Protein AF-A0A5S3RT06-F1 (afdb_monomer)

Sequence (152 aa):
MNATIKSIPSKFTVVNFTANYKAHFNASLNVAIWTVIVAASALLTLSAIFTSLTGPDSLYIRGDMSLTQFWQLYPGPIATIGFLLTYGCTQLVSINKSYWEVYFINHVEVIYKGEKLDFNGYELRMYDKDKFIIAKNNQQINDFIFQLNNAS

Secondary structure (DSSP, 8-state):
---B--SSSEEEE-TTHHHHHHHHHHH-HHHHHHHHHHHHHHHHHHHHHHHHHHS-S-----SSPPHHHHHHHSHHHHHHHHHHHHHHHHHHHHHHTT-HHHHHHHH---EETTEEPP-TT-EEEEEETTEEEEESSHHHHHHHHHHHHH--

Solvent-accessible surface area (backbone atoms only — not comparable to full-atom values): 8749 Å² total; per-residue (Å²): 127,88,49,79,56,88,52,86,69,30,74,49,66,46,87,63,42,62,58,52,50,51,50,55,51,63,68,32,66,66,48,50,53,38,50,51,49,25,54,52,21,45,52,46,17,53,52,17,51,49,36,66,75,73,48,75,97,72,83,89,84,80,80,84,80,48,72,67,56,51,47,65,74,40,15,66,64,47,21,50,54,15,46,51,47,23,52,54,36,47,49,54,53,51,56,64,69,66,51,54,65,63,52,40,71,76,72,53,80,45,44,43,94,88,38,78,59,72,59,84,73,45,40,77,44,77,81,48,92,41,27,36,38,39,20,73,39,70,64,59,45,51,55,50,50,53,50,60,73,70,74,115

Radius of gyration: 25.19 Å; Cα contacts (8 Å, |Δi|>4): 154; chains: 1; bounding box: 64×28×69 Å

Mean predicted aligned error: 10.08 Å

pLDDT: mean 81.96, std 10.82, range [37.28, 95.06]

Nearest PDB structures (foldseek):
  7nna-assembly1_A  TM=3.446E-01  e=1.817E+00  Klebsiella pneumoniae
  8hhl-assembly1_A  TM=3.080E-01  e=1.931E+00  Mycolicibacterium mucogenicum
  7n59-assembly1_B  TM=3.803E-01  e=6.144E+00  Arabidopsis thaliana

Structure (mmCIF, N/CA/C/O backbone):
data_AF-A0A5S3RT06-F1
#
_entry.id   AF-A0A5S3RT06-F1
#
loop_
_atom_site.group_PDB
_atom_site.id
_atom_site.type_symbol
_atom_site.label_atom_id
_atom_site.label_alt_id
_atom_site.label_comp_id
_atom_site.label_asym_id
_atom_site.label_entity_id
_atom_site.label_seq_id
_atom_site.pdbx_PDB_ins_code
_atom_site.Cartn_x
_atom_site.Cartn_y
_atom_site.Cartn_z
_atom_site.occupancy
_atom_site.B_iso_or_equiv
_atom_site.auth_seq_id
_atom_site.auth_comp_id
_atom_site.auth_asym_id
_atom_site.auth_atom_id
_atom_site.pdbx_PDB_model_num
ATOM 1 N N . MET A 1 1 ? -10.927 15.481 22.636 1.00 37.28 1 MET A N 1
ATOM 2 C CA . MET A 1 1 ? -12.344 15.056 22.527 1.00 37.28 1 MET A CA 1
ATOM 3 C C . MET A 1 1 ? -12.550 13.892 23.481 1.00 37.28 1 MET A C 1
ATOM 5 O O . MET A 1 1 ? -11.849 12.903 23.345 1.00 37.28 1 MET A O 1
ATOM 9 N N . ASN A 1 2 ? -13.449 14.032 24.460 1.00 37.53 2 ASN A N 1
ATOM 10 C CA . ASN A 1 2 ? -13.695 13.031 25.503 1.00 37.53 2 ASN A CA 1
ATOM 11 C C . ASN A 1 2 ? -14.506 11.849 24.947 1.00 37.53 2 ASN A C 1
ATOM 13 O O . ASN A 1 2 ? -15.719 11.962 24.783 1.00 37.53 2 ASN A O 1
ATOM 17 N N . ALA A 1 3 ? -13.857 10.713 24.679 1.00 47.03 3 ALA A N 1
ATOM 18 C CA . ALA A 1 3 ? -14.551 9.441 24.490 1.00 47.03 3 ALA A CA 1
ATOM 19 C C . ALA A 1 3 ? -14.896 8.865 25.874 1.00 47.03 3 ALA A C 1
ATOM 21 O O . ALA A 1 3 ? -14.018 8.405 26.596 1.00 47.03 3 ALA A O 1
ATOM 22 N N . THR A 1 4 ? -16.165 8.938 26.282 1.00 44.38 4 THR A N 1
ATOM 23 C CA . THR A 1 4 ? -16.613 8.430 27.588 1.00 44.38 4 THR A CA 1
ATOM 24 C C . THR A 1 4 ? -16.969 6.944 27.484 1.00 44.38 4 THR A C 1
ATOM 26 O O . THR A 1 4 ? -18.034 6.583 26.9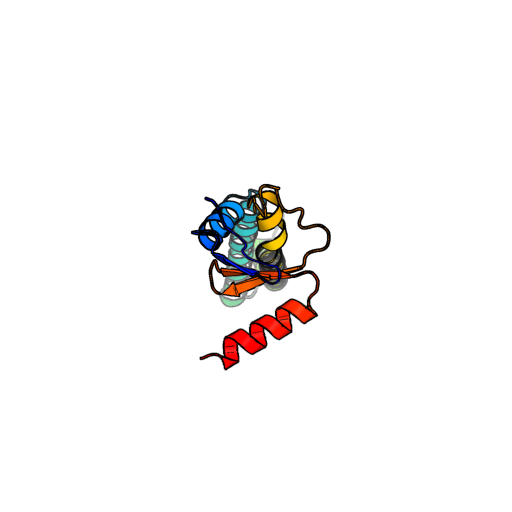87 1.00 44.38 4 THR A O 1
ATOM 29 N N . ILE A 1 5 ? -16.074 6.074 27.953 1.00 55.97 5 ILE A N 1
ATOM 30 C CA . ILE A 1 5 ? -16.280 4.619 28.039 1.00 55.97 5 ILE A CA 1
ATOM 31 C C . ILE A 1 5 ? -17.160 4.309 29.259 1.00 55.97 5 ILE A C 1
ATOM 33 O O . ILE A 1 5 ? -16.756 4.569 30.392 1.00 55.97 5 ILE A O 1
ATOM 37 N N . LYS A 1 6 ? -18.370 3.767 29.049 1.00 54.59 6 LYS A N 1
ATOM 38 C CA . LYS A 1 6 ? -19.337 3.495 30.136 1.00 54.59 6 LYS A CA 1
ATOM 39 C C . LYS A 1 6 ? -19.119 2.147 30.852 1.00 54.59 6 LYS A C 1
ATOM 41 O O . LYS A 1 6 ? -19.507 2.037 32.010 1.00 54.59 6 LYS A O 1
ATOM 46 N N . SER A 1 7 ? -18.463 1.165 30.225 1.00 65.12 7 SER A N 1
ATOM 47 C CA . SER A 1 7 ? -18.076 -0.138 30.822 1.00 65.12 7 SER A CA 1
ATOM 48 C C . SER A 1 7 ? -17.368 -1.026 29.784 1.00 65.12 7 SER A C 1
ATOM 50 O O . SER A 1 7 ? -17.772 -1.025 28.632 1.00 65.12 7 SER A O 1
ATOM 52 N N . ILE A 1 8 ? -16.317 -1.778 30.133 1.00 67.56 8 ILE A N 1
ATOM 53 C CA . ILE A 1 8 ? -15.615 -2.684 29.188 1.00 67.56 8 ILE A CA 1
ATOM 54 C C . ILE A 1 8 ? -16.350 -4.043 29.138 1.00 67.56 8 ILE A C 1
ATOM 56 O O . ILE A 1 8 ? -16.613 -4.581 30.215 1.00 67.56 8 ILE A O 1
ATOM 60 N N . PRO A 1 9 ? -16.644 -4.633 27.960 1.00 69.88 9 PRO A N 1
ATOM 61 C CA . PRO A 1 9 ? -16.347 -4.145 26.611 1.00 69.88 9 PRO A CA 1
ATOM 62 C C . PRO A 1 9 ? -17.183 -2.920 26.217 1.00 69.88 9 PRO A C 1
ATOM 64 O O . PRO A 1 9 ? -18.380 -2.857 26.480 1.00 69.88 9 PRO A O 1
ATOM 67 N N . SER A 1 10 ? -16.543 -1.942 25.574 1.00 75.38 10 SER A N 1
ATOM 68 C CA . SER A 1 10 ? -17.167 -0.664 25.206 1.00 75.38 10 SER A CA 1
ATOM 69 C C . SER A 1 10 ? -16.948 -0.330 23.746 1.00 75.38 10 SER A C 1
ATOM 71 O O . SER A 1 10 ? -15.842 -0.489 23.230 1.00 75.38 10 SER A O 1
ATOM 73 N N . LYS A 1 11 ? -17.986 0.230 23.117 1.00 82.12 11 LYS A N 1
ATOM 74 C CA . LYS A 1 11 ? -17.885 0.880 21.811 1.00 82.12 11 LYS A CA 1
ATOM 75 C C . LYS A 1 11 ? -17.677 2.378 21.973 1.00 82.12 11 LYS A C 1
ATOM 77 O O . LYS A 1 11 ? -18.310 3.006 22.822 1.00 82.12 11 LYS A O 1
ATOM 82 N N . PHE A 1 12 ? -16.848 2.956 21.124 1.00 80.69 12 PHE A N 1
ATOM 83 C CA . PHE A 1 12 ? -16.673 4.399 21.053 1.00 80.69 12 PHE A CA 1
ATOM 84 C C . PHE A 1 12 ? -16.326 4.830 19.629 1.00 80.69 12 PHE A C 1
ATOM 86 O O . PHE A 1 12 ? -15.922 4.023 18.791 1.00 80.69 12 PHE A O 1
ATOM 93 N N . THR A 1 13 ? -16.508 6.119 19.363 1.00 83.06 13 THR A N 1
ATOM 94 C CA . THR A 1 13 ? -16.205 6.732 18.070 1.00 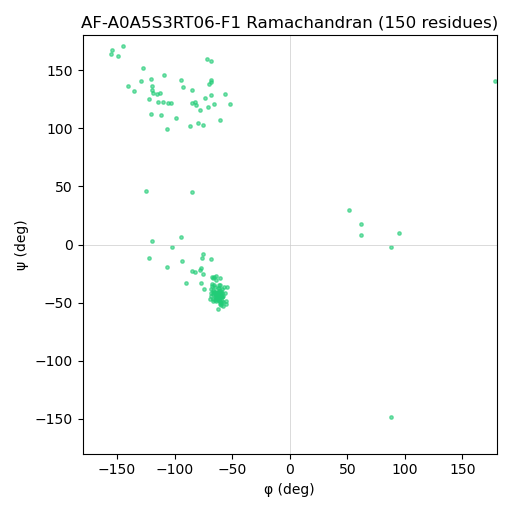83.06 13 THR A CA 1
ATOM 95 C C . THR A 1 13 ? -15.082 7.733 18.264 1.00 83.06 13 THR A C 1
ATOM 97 O O . THR A 1 13 ? -15.171 8.595 19.139 1.00 83.06 13 THR A O 1
ATOM 100 N N . VAL A 1 14 ? -14.048 7.646 17.433 1.00 83.38 14 VAL A N 1
ATOM 101 C CA . VAL A 1 14 ? -12.976 8.643 17.387 1.00 83.38 14 VAL A CA 1
ATOM 102 C C . VAL A 1 14 ? -13.155 9.452 16.118 1.00 83.38 14 VAL A C 1
ATOM 104 O O . VAL A 1 14 ? -12.810 9.015 15.023 1.00 83.38 14 VAL A O 1
ATOM 107 N N . VAL A 1 15 ? -13.748 10.633 16.272 1.00 81.50 15 VAL A N 1
ATOM 108 C CA . VAL A 1 15 ? -14.088 11.505 15.145 1.00 81.50 15 VAL A CA 1
ATOM 109 C C . VAL A 1 15 ? -12.839 11.803 14.313 1.00 81.50 15 VAL A C 1
ATOM 111 O O . VAL A 1 15 ? -11.810 12.210 14.851 1.00 81.50 15 VAL A O 1
ATOM 114 N N . ASN A 1 16 ? -12.949 11.608 12.997 1.00 84.38 16 ASN A N 1
ATOM 115 C CA . ASN A 1 16 ? -11.891 11.830 12.007 1.00 84.38 16 ASN A CA 1
ATOM 116 C C . ASN A 1 16 ? -10.633 10.959 1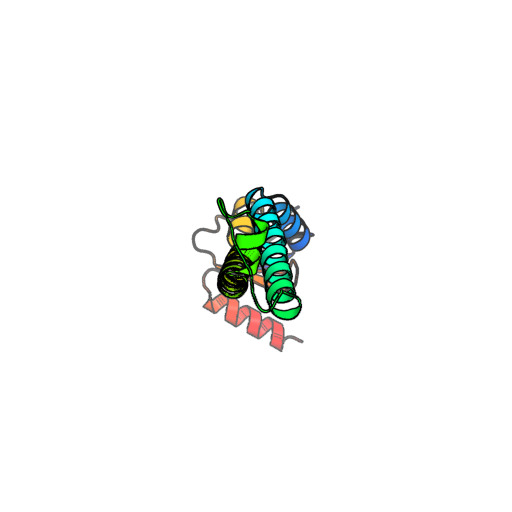2.171 1.00 84.38 16 ASN A C 1
ATOM 118 O O . ASN A 1 16 ? -9.611 11.273 11.557 1.00 84.38 16 ASN A O 1
ATOM 122 N N . PHE A 1 17 ? -10.679 9.853 12.923 1.00 87.88 17 PHE A N 1
ATOM 123 C CA . PHE A 1 17 ? -9.513 8.980 13.092 1.00 87.88 17 PHE A CA 1
ATOM 124 C C . PHE A 1 17 ? -8.942 8.497 11.756 1.00 87.88 17 PHE A C 1
ATOM 126 O O . PHE A 1 17 ? -7.758 8.666 11.494 1.00 87.88 17 PHE A O 1
ATOM 133 N N . THR A 1 18 ? -9.780 7.950 10.876 1.00 86.38 18 THR A N 1
ATOM 134 C CA . THR A 1 18 ? -9.364 7.392 9.583 1.00 86.38 18 THR A CA 1
ATOM 135 C C . THR A 1 18 ? -8.725 8.460 8.699 1.00 86.38 18 THR A C 1
ATOM 137 O O . THR A 1 18 ? -7.770 8.180 7.976 1.00 86.38 18 THR A O 1
ATOM 140 N N . ALA A 1 19 ? -9.246 9.690 8.740 1.00 86.69 19 ALA A N 1
ATOM 141 C CA . ALA A 1 1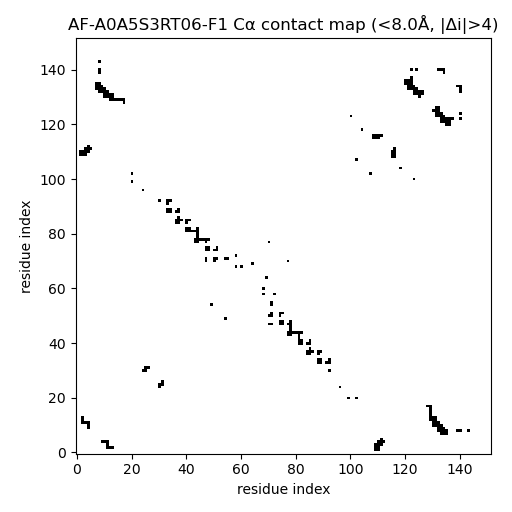9 ? -8.692 10.811 7.989 1.00 86.69 19 ALA A CA 1
ATOM 142 C C . ALA A 1 19 ? -7.330 11.240 8.557 1.00 86.69 19 ALA A C 1
ATOM 144 O O . ALA A 1 19 ? -6.368 11.357 7.800 1.00 86.69 19 ALA A O 1
ATOM 145 N N . ASN A 1 20 ? -7.230 11.387 9.880 1.00 87.31 20 ASN A N 1
ATOM 146 C CA . ASN A 1 20 ? -5.999 11.774 10.568 1.00 87.31 20 ASN A CA 1
ATOM 147 C C . ASN A 1 20 ? -4.905 10.708 10.427 1.00 87.31 20 ASN A C 1
ATOM 149 O O . ASN A 1 20 ? -3.760 11.043 10.133 1.00 87.31 20 ASN A O 1
ATOM 153 N N . TYR A 1 21 ? -5.267 9.429 10.536 1.00 87.12 21 TYR A N 1
ATOM 154 C CA . TYR A 1 21 ? -4.369 8.303 10.300 1.00 87.12 21 TYR A CA 1
ATOM 155 C C . TYR A 1 21 ? -3.828 8.316 8.869 1.00 87.12 21 TYR A C 1
ATOM 157 O O . TYR A 1 21 ? -2.618 8.261 8.666 1.00 87.12 21 TYR A O 1
ATOM 165 N N . LYS A 1 22 ? -4.704 8.458 7.865 1.00 85.81 22 LYS A N 1
ATOM 166 C CA . LYS A 1 22 ? -4.280 8.554 6.460 1.00 85.81 22 LYS A CA 1
ATOM 167 C C . LYS A 1 22 ? -3.385 9.766 6.212 1.00 85.81 22 LYS A C 1
ATOM 169 O O . LYS A 1 22 ? -2.414 9.645 5.473 1.00 85.81 22 LYS A O 1
ATOM 174 N N . ALA A 1 23 ? -3.688 10.912 6.819 1.00 85.12 23 ALA A N 1
ATOM 175 C CA . ALA A 1 23 ? -2.869 12.113 6.700 1.00 85.12 23 ALA A CA 1
ATOM 176 C C . ALA A 1 23 ? -1.482 11.917 7.328 1.00 85.12 23 ALA A C 1
ATOM 178 O O . ALA A 1 23 ? -0.483 12.190 6.671 1.00 85.12 23 ALA A O 1
ATOM 179 N N . HIS A 1 24 ? -1.410 11.375 8.546 1.00 84.56 24 HIS A N 1
ATOM 180 C CA . HIS A 1 24 ? -0.148 11.050 9.214 1.00 84.56 24 HIS A CA 1
ATOM 181 C C . HIS A 1 24 ? 0.677 10.042 8.408 1.00 84.56 24 HIS A C 1
ATOM 183 O O . HIS A 1 24 ? 1.872 10.232 8.193 1.00 84.56 24 HIS A O 1
ATOM 189 N N . PHE A 1 25 ? 0.021 8.998 7.902 1.00 81.88 25 PHE A N 1
ATOM 190 C CA . PHE A 1 25 ? 0.648 7.988 7.066 1.00 81.88 25 PHE A CA 1
ATOM 191 C C . PHE A 1 25 ? 1.234 8.589 5.782 1.00 81.88 25 PHE A C 1
ATOM 193 O O . PHE A 1 25 ? 2.409 8.385 5.478 1.00 81.88 25 PHE A O 1
ATOM 200 N N . ASN A 1 26 ? 0.437 9.368 5.049 1.00 79.44 26 ASN A N 1
ATOM 201 C CA . ASN A 1 26 ? 0.859 9.999 3.800 1.00 79.44 26 ASN A CA 1
ATOM 202 C C . ASN A 1 26 ? 1.928 11.080 4.015 1.00 79.44 26 ASN A C 1
ATOM 204 O O . ASN A 1 26 ? 2.736 11.314 3.122 1.00 79.44 26 ASN A O 1
ATOM 208 N N . ALA A 1 27 ? 1.944 11.726 5.182 1.00 79.88 27 ALA A N 1
ATOM 209 C CA . ALA A 1 27 ? 2.969 12.695 5.557 1.00 79.88 27 ALA A CA 1
ATOM 210 C C . ALA A 1 27 ? 4.300 12.038 5.959 1.00 79.88 27 ALA A C 1
ATOM 212 O O . ALA A 1 27 ? 5.307 12.733 6.092 1.00 79.88 27 ALA A O 1
ATOM 213 N N . SER A 1 28 ? 4.336 10.716 6.163 1.00 79.38 28 SER A N 1
ATOM 214 C CA . SER A 1 28 ? 5.579 10.038 6.515 1.00 79.38 28 SER A CA 1
ATOM 215 C C . SER A 1 28 ? 6.562 10.054 5.339 1.00 79.38 28 SER A C 1
ATOM 217 O O . SER A 1 28 ? 6.242 9.655 4.215 1.00 79.38 28 SER A O 1
ATOM 219 N N . LEU A 1 29 ? 7.795 10.490 5.612 1.00 73.25 29 LEU A N 1
ATOM 220 C CA . LEU A 1 29 ? 8.870 10.570 4.618 1.00 73.25 29 LEU A CA 1
ATOM 221 C C . LEU A 1 29 ? 9.099 9.223 3.916 1.00 73.25 29 LEU A C 1
ATOM 223 O O . LEU A 1 29 ? 9.314 9.175 2.707 1.00 73.25 29 LEU A O 1
ATOM 227 N N . ASN A 1 30 ? 8.972 8.124 4.661 1.00 78.19 30 ASN A N 1
ATOM 228 C CA . ASN A 1 30 ? 9.102 6.774 4.124 1.00 78.19 30 ASN A CA 1
ATOM 229 C C . ASN A 1 30 ? 8.058 6.490 3.039 1.00 78.19 30 ASN A C 1
ATOM 231 O O . ASN A 1 30 ? 8.405 5.964 1.988 1.00 78.19 30 ASN A O 1
ATOM 235 N N . VAL A 1 31 ? 6.791 6.863 3.243 1.00 78.62 31 VAL A N 1
ATOM 236 C CA . VAL A 1 31 ? 5.734 6.640 2.243 1.00 78.62 31 VAL A CA 1
ATOM 237 C C . VAL A 1 31 ? 5.975 7.476 0.994 1.00 78.62 31 VAL A C 1
ATOM 239 O O . VAL A 1 31 ? 5.796 6.963 -0.111 1.00 78.62 31 VAL A O 1
ATOM 242 N N . ALA A 1 32 ? 6.436 8.719 1.145 1.00 82.25 32 ALA A N 1
ATOM 243 C CA . ALA A 1 32 ? 6.815 9.554 0.009 1.00 82.25 32 ALA A CA 1
ATOM 244 C C . ALA A 1 32 ? 7.952 8.913 -0.807 1.00 82.25 32 ALA A C 1
ATOM 246 O O . ALA A 1 32 ? 7.819 8.756 -2.021 1.00 82.25 32 ALA A O 1
ATOM 247 N N . ILE A 1 33 ? 9.021 8.457 -0.143 1.00 86.56 33 ILE A N 1
ATOM 248 C CA . ILE A 1 33 ? 10.157 7.777 -0.786 1.00 86.56 33 ILE A CA 1
ATOM 249 C C . ILE A 1 33 ? 9.695 6.508 -1.510 1.00 86.56 33 ILE A C 1
ATOM 251 O O . ILE A 1 33 ? 9.978 6.341 -2.697 1.00 86.56 33 ILE A O 1
ATOM 255 N N . TRP A 1 34 ? 8.938 5.633 -0.841 1.00 86.56 34 TRP A N 1
ATOM 256 C CA . TRP A 1 34 ? 8.453 4.397 -1.458 1.00 86.56 34 TRP A CA 1
ATOM 257 C C . TRP A 1 34 ? 7.535 4.666 -2.647 1.00 86.56 34 TRP A C 1
ATOM 259 O O . TRP A 1 34 ? 7.628 3.973 -3.655 1.00 86.56 34 TRP A O 1
ATOM 269 N N . THR A 1 35 ? 6.694 5.699 -2.575 1.00 86.50 35 THR A N 1
ATOM 270 C CA . THR A 1 35 ? 5.813 6.086 -3.686 1.00 86.50 35 THR A CA 1
ATOM 271 C C . THR A 1 35 ? 6.617 6.562 -4.897 1.00 86.50 35 THR A C 1
ATOM 273 O O . THR A 1 35 ? 6.311 6.174 -6.024 1.00 86.50 35 THR A O 1
ATOM 276 N N . VAL A 1 36 ? 7.681 7.345 -4.682 1.00 91.00 36 VAL A N 1
ATOM 277 C CA . VAL A 1 36 ? 8.594 7.765 -5.758 1.00 91.00 36 VAL A CA 1
ATOM 278 C C . VAL A 1 36 ? 9.291 6.558 -6.384 1.00 91.00 36 VAL A C 1
ATOM 280 O O . VAL A 1 36 ? 9.352 6.460 -7.608 1.00 91.00 36 VAL A O 1
ATOM 283 N N . ILE A 1 37 ? 9.761 5.604 -5.574 1.00 92.00 37 ILE A N 1
ATOM 284 C CA . ILE A 1 37 ? 10.399 4.378 -6.076 1.00 92.00 37 ILE A CA 1
ATOM 285 C C . ILE A 1 37 ? 9.404 3.532 -6.882 1.00 92.00 37 ILE A C 1
ATOM 287 O O . ILE A 1 37 ? 9.759 3.035 -7.951 1.00 92.00 37 ILE A O 1
ATOM 291 N N . VAL A 1 38 ? 8.152 3.399 -6.429 1.00 92.75 38 VAL A N 1
ATOM 292 C CA . VAL A 1 38 ? 7.081 2.717 -7.179 1.00 92.75 38 VAL A CA 1
ATOM 293 C C . VAL A 1 38 ? 6.867 3.386 -8.535 1.00 92.75 38 VAL A C 1
ATOM 295 O O . VAL A 1 38 ? 6.873 2.703 -9.555 1.00 92.75 38 VAL A O 1
ATOM 298 N N . ALA A 1 39 ? 6.739 4.714 -8.571 1.00 93.38 39 ALA A N 1
ATOM 299 C CA . ALA A 1 39 ? 6.537 5.447 -9.818 1.00 93.38 39 ALA A CA 1
ATOM 300 C C . ALA A 1 39 ? 7.731 5.296 -10.776 1.00 93.38 39 ALA A C 1
ATOM 302 O O . ALA A 1 39 ? 7.547 4.974 -11.950 1.00 93.38 39 ALA A O 1
ATOM 303 N N . ALA A 1 40 ? 8.957 5.469 -10.274 1.00 94.44 40 ALA A N 1
ATOM 304 C CA . ALA A 1 40 ? 10.171 5.330 -11.070 1.00 94.44 40 ALA A CA 1
ATOM 305 C C . ALA A 1 40 ? 10.325 3.905 -11.623 1.00 94.44 40 ALA A C 1
ATOM 307 O O . ALA A 1 40 ? 10.530 3.726 -12.818 1.00 94.44 40 ALA A O 1
ATOM 308 N N . SER A 1 41 ? 10.162 2.880 -10.784 1.00 94.69 41 SER A N 1
ATOM 309 C CA . SER A 1 41 ? 10.269 1.476 -11.205 1.00 94.69 41 SER A CA 1
ATOM 310 C C . SER A 1 41 ? 9.173 1.057 -12.190 1.00 94.69 41 SER A C 1
ATOM 312 O O . SER A 1 41 ? 9.459 0.322 -13.139 1.00 94.69 41 SER A O 1
ATOM 314 N N . ALA A 1 42 ? 7.953 1.583 -12.048 1.00 93.81 42 ALA A N 1
ATOM 315 C CA . ALA A 1 42 ? 6.882 1.357 -13.013 1.00 93.81 42 ALA A CA 1
ATOM 316 C C . ALA A 1 42 ? 7.232 1.968 -14.380 1.00 93.81 42 ALA A C 1
ATOM 318 O O . ALA A 1 42 ? 7.070 1.312 -15.409 1.00 93.81 42 ALA A O 1
ATOM 319 N N . LEU A 1 43 ? 7.788 3.186 -14.400 1.00 95.06 43 LEU A N 1
ATOM 320 C CA . LEU A 1 43 ? 8.265 3.828 -15.629 1.00 95.06 43 LEU A CA 1
ATOM 321 C C . LEU A 1 43 ? 9.413 3.052 -16.282 1.00 95.06 43 LEU A C 1
ATOM 323 O O . LEU A 1 43 ? 9.393 2.866 -17.499 1.00 95.06 43 LEU A O 1
ATOM 327 N N . LEU A 1 44 ? 10.379 2.560 -15.497 1.00 93.25 44 LEU A N 1
ATOM 328 C CA . LEU A 1 44 ? 11.452 1.696 -16.007 1.00 93.25 44 LEU A CA 1
ATOM 329 C C . LEU A 1 44 ? 10.864 0.429 -16.649 1.00 93.25 44 LEU A C 1
ATOM 331 O O . LEU A 1 44 ? 11.234 0.078 -17.767 1.00 93.25 44 LEU A O 1
ATOM 335 N N . THR A 1 45 ? 9.895 -0.207 -15.985 1.00 94.50 45 THR A N 1
ATOM 336 C CA . THR A 1 45 ? 9.218 -1.414 -16.485 1.00 94.50 45 THR A CA 1
ATOM 337 C C . THR A 1 45 ? 8.521 -1.159 -17.816 1.00 94.50 45 THR A C 1
ATOM 339 O O . THR A 1 45 ? 8.765 -1.868 -18.790 1.00 94.50 45 THR A O 1
ATOM 342 N N . LEU A 1 46 ? 7.688 -0.118 -17.883 1.00 94.69 46 LEU A N 1
ATOM 343 C CA . LEU A 1 46 ? 6.941 0.236 -19.090 1.00 94.69 46 LEU A CA 1
ATOM 344 C C . LEU A 1 46 ? 7.876 0.595 -20.247 1.00 94.69 46 LEU A C 1
ATOM 346 O O . LEU A 1 46 ? 7.663 0.147 -21.370 1.00 94.69 46 LEU A O 1
ATOM 350 N N . SER A 1 47 ? 8.941 1.347 -19.968 1.00 92.00 47 SER A N 1
ATOM 351 C CA . SER A 1 47 ? 9.927 1.743 -20.979 1.00 92.00 47 SER A CA 1
ATOM 352 C C . SER A 1 47 ? 10.685 0.536 -21.537 1.00 92.00 47 SER A C 1
ATOM 354 O O . SER A 1 47 ? 10.975 0.473 -22.731 1.00 92.00 47 SER A O 1
ATOM 356 N N . ALA A 1 48 ? 10.984 -0.454 -20.697 1.00 92.69 48 ALA A N 1
ATOM 357 C CA . ALA A 1 48 ? 11.665 -1.677 -21.100 1.00 92.69 48 ALA A CA 1
ATOM 358 C C . ALA A 1 48 ? 10.741 -2.634 -21.878 1.00 92.69 48 ALA A C 1
ATOM 360 O O . ALA A 1 48 ? 11.150 -3.200 -22.893 1.00 92.69 48 ALA A O 1
ATOM 361 N N . ILE A 1 49 ? 9.467 -2.742 -21.490 1.00 93.94 49 ILE A N 1
ATOM 362 C CA . ILE A 1 49 ? 8.449 -3.458 -22.277 1.00 93.94 49 ILE A CA 1
ATOM 363 C C . ILE A 1 49 ? 8.289 -2.802 -23.648 1.00 93.94 49 ILE A C 1
ATOM 365 O O . ILE A 1 49 ? 8.353 -3.487 -24.663 1.00 93.94 49 ILE A O 1
ATOM 369 N N . PHE A 1 50 ? 8.150 -1.475 -23.694 1.00 93.75 50 PHE A N 1
ATOM 370 C CA . PHE A 1 50 ? 8.056 -0.738 -24.952 1.00 93.75 50 PHE A CA 1
ATOM 371 C C . PHE A 1 50 ? 9.285 -0.979 -25.833 1.00 93.75 50 PHE A C 1
ATOM 373 O O . PHE A 1 50 ? 9.148 -1.313 -27.004 1.00 93.75 50 PHE A O 1
ATOM 380 N N . THR A 1 51 ? 10.484 -0.933 -25.246 1.00 91.50 51 THR A N 1
ATOM 381 C CA . THR A 1 51 ? 11.727 -1.244 -25.966 1.00 91.50 51 THR A CA 1
ATOM 382 C C . THR A 1 51 ? 11.753 -2.680 -26.490 1.00 91.50 51 THR A C 1
ATOM 384 O O . THR A 1 51 ? 12.268 -2.911 -27.574 1.00 91.50 51 THR A O 1
ATOM 387 N N . SER A 1 52 ? 11.170 -3.643 -25.774 1.00 88.25 52 SER A N 1
ATOM 388 C CA . SER A 1 52 ? 11.070 -5.027 -26.262 1.00 88.25 52 SER A CA 1
ATOM 389 C C . SER A 1 52 ? 10.153 -5.155 -27.483 1.00 88.25 52 SER A C 1
ATOM 391 O O . SER A 1 52 ? 10.338 -6.057 -28.289 1.00 88.25 52 SER A O 1
ATOM 393 N N . LEU A 1 53 ? 9.154 -4.275 -27.608 1.00 91.06 53 LEU A N 1
ATOM 394 C CA . LEU A 1 53 ? 8.161 -4.304 -28.685 1.00 91.06 53 LEU A CA 1
ATOM 395 C C . LEU A 1 53 ? 8.582 -3.493 -29.914 1.00 91.06 53 LEU A C 1
ATOM 397 O O . LEU A 1 53 ? 8.196 -3.834 -31.027 1.00 91.06 53 LEU A O 1
ATOM 401 N N . THR A 1 54 ? 9.321 -2.400 -29.717 1.00 90.00 54 THR A N 1
ATOM 402 C CA . THR A 1 54 ? 9.679 -1.452 -30.788 1.00 90.00 54 THR A CA 1
ATOM 403 C C . THR A 1 54 ? 11.184 -1.317 -30.997 1.00 90.00 54 THR A C 1
ATOM 405 O O . THR A 1 54 ? 11.628 -0.445 -31.744 1.00 90.00 54 THR A O 1
ATOM 408 N N . GLY A 1 55 ? 11.982 -2.094 -30.266 1.00 84.44 55 GLY A N 1
ATOM 409 C CA . GLY A 1 55 ? 13.432 -2.094 -30.374 1.00 84.44 55 GLY A CA 1
ATOM 410 C C . GLY A 1 55 ? 13.903 -2.667 -31.712 1.00 84.44 55 GLY A C 1
ATOM 411 O O . GLY A 1 55 ? 13.165 -3.399 -32.367 1.00 84.44 55 GLY A O 1
ATOM 412 N N . PRO A 1 56 ? 15.127 -2.326 -32.142 1.00 84.25 56 PRO A N 1
ATOM 413 C CA . PRO A 1 56 ? 15.702 -2.892 -33.354 1.00 84.25 56 PRO A CA 1
ATOM 414 C C . PRO A 1 56 ? 16.002 -4.387 -33.174 1.00 84.25 56 PRO A C 1
ATOM 416 O O . PRO A 1 56 ? 16.526 -4.787 -32.136 1.00 84.25 56 PRO A O 1
ATOM 419 N N . ASP A 1 57 ? 15.762 -5.189 -34.216 1.00 79.56 57 ASP A N 1
ATOM 420 C CA . ASP A 1 57 ? 16.043 -6.637 -34.210 1.00 79.56 57 ASP A CA 1
ATOM 421 C C . ASP A 1 57 ? 17.531 -6.958 -33.992 1.00 79.56 57 ASP A C 1
ATOM 423 O O . ASP A 1 57 ? 17.894 -8.006 -33.460 1.00 79.56 57 ASP A O 1
ATOM 427 N N . SER A 1 58 ? 18.413 -6.048 -34.410 1.00 80.94 58 SER A N 1
ATOM 428 C CA . SER A 1 58 ? 19.857 -6.186 -34.260 1.00 80.94 58 SER A CA 1
ATOM 429 C C . SER A 1 58 ? 20.501 -4.856 -33.893 1.00 80.94 58 SER A C 1
ATOM 431 O O . SER A 1 58 ? 20.213 -3.826 -34.507 1.00 80.94 58 SER A O 1
ATOM 433 N N . LEU A 1 59 ? 21.427 -4.898 -32.937 1.00 81.94 59 LEU A N 1
ATOM 434 C CA . LEU A 1 59 ? 22.217 -3.755 -32.496 1.00 81.94 59 LEU A CA 1
ATOM 435 C C . LEU A 1 59 ? 23.685 -3.965 -32.833 1.00 81.94 59 LEU A C 1
ATOM 437 O O . LEU A 1 59 ? 24.304 -4.932 -32.396 1.00 81.94 59 LEU A O 1
ATOM 441 N N . TYR A 1 60 ? 24.250 -3.028 -33.592 1.00 80.25 60 TYR A N 1
ATOM 442 C CA . TYR A 1 60 ? 25.674 -3.017 -33.895 1.00 80.25 60 TYR A CA 1
ATOM 443 C C . TYR A 1 60 ? 26.383 -2.030 -32.965 1.00 80.25 60 TYR A C 1
ATOM 445 O O . TYR A 1 60 ? 26.208 -0.817 -33.087 1.00 80.25 60 TYR A O 1
ATOM 453 N N . ILE A 1 61 ? 27.171 -2.547 -32.021 1.00 81.19 61 ILE A N 1
ATOM 454 C CA . ILE A 1 61 ? 27.917 -1.737 -31.050 1.00 81.19 61 ILE A CA 1
ATOM 455 C C . ILE A 1 61 ? 29.383 -1.691 -31.486 1.00 81.19 61 ILE A C 1
ATOM 457 O O . ILE A 1 61 ? 30.036 -2.725 -31.627 1.00 81.19 61 ILE A O 1
ATOM 461 N N . ARG A 1 62 ? 29.907 -0.483 -31.718 1.00 77.88 62 ARG A N 1
ATOM 462 C CA . ARG A 1 62 ? 31.327 -0.238 -32.009 1.00 77.88 62 ARG A CA 1
ATOM 463 C C . ARG A 1 62 ? 31.889 0.707 -30.950 1.00 77.88 62 ARG A C 1
ATOM 465 O O . ARG A 1 62 ? 31.517 1.875 -30.933 1.00 77.88 62 ARG A O 1
ATOM 472 N N . GLY A 1 63 ? 32.797 0.205 -30.115 1.00 81.94 63 GLY A N 1
ATOM 473 C CA . GLY A 1 63 ? 33.368 0.958 -28.993 1.00 81.94 63 GLY A CA 1
ATOM 474 C C . GLY A 1 63 ? 32.528 0.836 -27.720 1.00 81.94 63 GLY A C 1
ATOM 475 O O . GLY A 1 63 ? 31.915 -0.206 -27.488 1.00 81.94 63 GLY A O 1
ATOM 476 N N . ASP A 1 64 ? 32.521 1.889 -26.904 1.00 86.44 64 ASP A N 1
ATOM 477 C CA . ASP A 1 64 ? 31.799 1.906 -25.631 1.00 86.44 64 ASP A CA 1
ATOM 478 C C . ASP A 1 64 ? 30.282 1.882 -25.832 1.00 86.44 64 ASP A C 1
ATOM 480 O O . ASP A 1 64 ? 29.725 2.544 -26.710 1.00 86.44 64 ASP A O 1
ATOM 484 N N . MET A 1 65 ? 29.608 1.115 -24.979 1.00 87.75 65 MET A N 1
ATOM 485 C CA . MET A 1 65 ? 28.162 0.961 -25.012 1.00 87.75 65 MET A CA 1
ATOM 486 C C . MET A 1 65 ? 27.486 2.130 -24.292 1.00 87.75 65 MET A C 1
ATOM 488 O O . MET A 1 65 ? 27.709 2.356 -23.102 1.00 87.75 65 MET A O 1
ATOM 492 N N . SER A 1 66 ? 26.615 2.849 -24.999 1.00 89.00 66 SER A N 1
ATOM 493 C CA . SER A 1 66 ? 25.786 3.884 -24.381 1.00 89.00 66 SER A CA 1
ATOM 494 C C . SER A 1 66 ? 24.688 3.271 -23.507 1.00 89.00 66 SER A C 1
ATOM 496 O O . SER A 1 66 ? 24.282 2.121 -23.692 1.00 89.00 66 SER A O 1
ATOM 498 N N . LEU A 1 67 ? 24.140 4.061 -22.578 1.00 84.81 67 LEU A N 1
ATOM 499 C CA . LEU A 1 67 ? 23.025 3.622 -21.733 1.00 84.81 67 LEU A CA 1
ATOM 500 C C . LEU A 1 67 ? 21.815 3.167 -22.566 1.00 84.81 67 LEU A C 1
ATOM 502 O O . LEU A 1 67 ? 21.158 2.191 -22.221 1.00 84.81 67 LEU A O 1
ATOM 506 N N . THR A 1 68 ? 21.545 3.837 -23.689 1.00 86.12 68 THR A N 1
ATOM 507 C CA . THR A 1 68 ? 20.456 3.473 -24.603 1.00 86.12 68 THR A CA 1
ATOM 508 C C . THR A 1 68 ? 20.712 2.128 -25.278 1.00 86.12 68 THR A C 1
ATOM 510 O O . THR A 1 68 ? 19.799 1.315 -25.372 1.00 86.12 68 THR A O 1
ATOM 513 N N . GLN A 1 69 ? 21.952 1.860 -25.698 1.00 88.50 69 GLN A N 1
ATOM 514 C CA . GLN A 1 69 ? 22.323 0.570 -26.286 1.00 88.50 69 GLN A CA 1
ATOM 515 C C . GLN A 1 69 ? 22.226 -0.558 -25.256 1.00 88.50 69 GLN A C 1
ATOM 517 O O . GLN A 1 69 ? 21.678 -1.611 -25.564 1.00 88.50 69 GLN A O 1
ATOM 522 N N . PHE A 1 70 ? 22.672 -0.323 -24.017 1.00 88.62 70 PHE A N 1
ATOM 523 C CA . PHE A 1 70 ? 22.489 -1.272 -22.916 1.00 88.62 70 PHE A CA 1
ATOM 524 C C . PHE A 1 70 ? 21.005 -1.572 -22.670 1.00 88.62 70 PHE A C 1
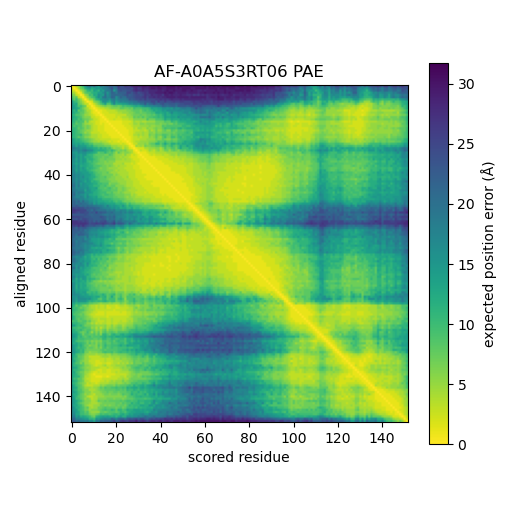ATOM 526 O O . PHE A 1 70 ? 20.609 -2.731 -22.544 1.00 88.62 70 PHE A O 1
ATOM 533 N N . TRP A 1 71 ? 20.176 -0.526 -22.652 1.00 88.38 71 TRP A N 1
ATOM 534 C CA . TRP A 1 71 ? 18.735 -0.634 -22.448 1.00 88.38 71 TRP A CA 1
ATOM 535 C C . TRP A 1 71 ? 18.052 -1.481 -23.525 1.00 88.38 71 TRP A C 1
ATOM 537 O O . TRP A 1 71 ? 17.194 -2.307 -23.222 1.00 88.38 71 TRP A O 1
ATOM 547 N N . GLN A 1 72 ? 18.455 -1.297 -24.782 1.00 89.56 72 GLN A N 1
ATOM 548 C CA . GLN A 1 72 ? 17.928 -2.060 -25.910 1.00 89.56 72 GLN A CA 1
ATOM 549 C C . GLN A 1 72 ? 18.463 -3.494 -25.977 1.00 89.56 72 GLN A C 1
ATOM 551 O O . GLN A 1 72 ? 17.780 -4.358 -26.516 1.00 89.56 72 GLN A O 1
ATOM 556 N N . LEU A 1 73 ? 19.646 -3.769 -25.417 1.00 90.19 73 LEU A N 1
ATOM 557 C CA . LEU A 1 73 ? 20.204 -5.122 -25.367 1.00 90.19 73 LEU A CA 1
ATOM 558 C C . LEU A 1 73 ? 19.543 -5.990 -24.283 1.00 90.19 73 LEU A C 1
ATOM 560 O O . LEU A 1 73 ? 19.405 -7.199 -24.454 1.00 90.19 73 LEU A O 1
ATOM 564 N N . TYR A 1 74 ? 19.129 -5.377 -23.167 1.00 90.88 74 TYR A N 1
ATOM 565 C CA . TYR A 1 74 ? 18.578 -6.083 -22.003 1.00 90.88 74 TYR A CA 1
ATOM 566 C C . TYR A 1 74 ? 17.183 -5.603 -21.563 1.00 90.88 74 TYR A C 1
ATOM 568 O O . TYR A 1 74 ? 16.942 -5.453 -20.359 1.00 90.88 74 TYR A O 1
ATOM 576 N N . PRO A 1 75 ? 16.214 -5.407 -22.472 1.00 91.44 75 PRO A N 1
ATOM 577 C CA . PRO A 1 75 ? 14.926 -4.848 -22.087 1.00 91.44 75 PRO A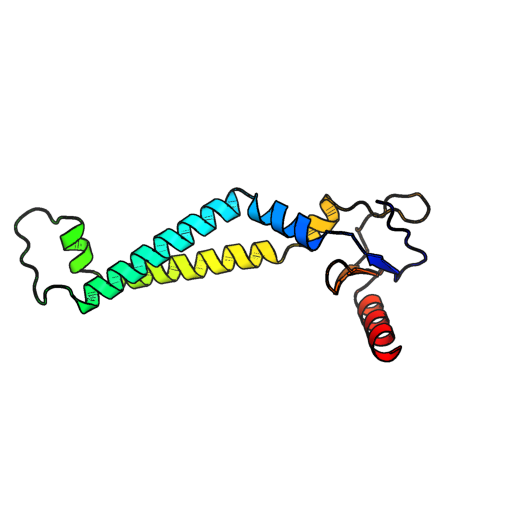 CA 1
ATOM 578 C C . PRO A 1 75 ? 14.125 -5.820 -21.195 1.00 91.44 75 PRO A C 1
ATOM 580 O O . PRO A 1 75 ? 13.484 -5.393 -20.240 1.00 91.44 75 PRO A O 1
ATOM 583 N N . GLY A 1 76 ? 14.235 -7.138 -21.397 1.00 91.81 76 GLY A N 1
ATOM 584 C CA . GLY A 1 76 ? 13.585 -8.145 -20.542 1.00 91.81 76 GLY A CA 1
ATOM 585 C C . GLY A 1 76 ? 14.055 -8.124 -19.074 1.00 91.81 76 GLY A C 1
ATOM 586 O O . GLY A 1 76 ? 13.229 -7.966 -18.167 1.00 91.81 76 GLY A O 1
ATOM 587 N N . PRO A 1 77 ? 15.370 -8.252 -18.801 1.00 93.44 77 PRO A N 1
ATOM 588 C CA . PRO A 1 77 ? 15.912 -8.136 -17.446 1.00 93.44 77 PRO A CA 1
ATOM 589 C C . PRO A 1 77 ? 15.569 -6.806 -16.761 1.00 93.44 77 PRO A C 1
ATOM 591 O O . PRO A 1 77 ? 15.178 -6.806 -15.593 1.00 93.44 77 PRO A O 1
ATOM 594 N N . ILE A 1 78 ? 15.641 -5.683 -17.487 1.00 93.38 78 ILE A N 1
ATOM 595 C CA . ILE A 1 78 ? 15.287 -4.360 -16.951 1.00 93.38 78 ILE A CA 1
ATOM 596 C C . ILE A 1 78 ? 13.799 -4.305 -16.577 1.00 93.38 78 ILE A C 1
ATOM 598 O O . ILE A 1 78 ? 13.467 -3.860 -15.476 1.00 93.38 78 ILE A O 1
ATOM 602 N N . ALA A 1 79 ? 12.908 -4.814 -17.437 1.00 93.69 79 ALA A N 1
ATOM 603 C CA . ALA A 1 79 ? 11.476 -4.889 -17.147 1.00 93.69 79 ALA A CA 1
ATOM 604 C C . ALA A 1 79 ? 11.189 -5.738 -15.900 1.00 93.69 79 ALA A C 1
ATOM 606 O O . ALA A 1 79 ? 10.369 -5.368 -15.064 1.00 93.69 79 ALA A O 1
ATOM 607 N N . THR A 1 80 ? 11.905 -6.852 -15.744 1.00 94.00 80 THR A N 1
ATOM 608 C CA . THR A 1 80 ? 11.734 -7.772 -14.612 1.00 94.00 80 THR A CA 1
ATOM 609 C C . THR A 1 80 ? 12.150 -7.121 -13.293 1.00 94.00 80 THR A C 1
ATOM 611 O O . THR A 1 80 ? 11.403 -7.168 -12.316 1.00 94.00 80 THR A O 1
ATOM 614 N N . ILE A 1 81 ? 13.316 -6.469 -13.258 1.00 93.50 81 ILE A N 1
ATOM 615 C CA . ILE A 1 81 ? 13.799 -5.764 -12.061 1.00 93.50 81 ILE A CA 1
ATOM 616 C C . ILE A 1 81 ? 12.863 -4.606 -11.710 1.00 93.50 81 ILE A C 1
ATOM 618 O O . ILE A 1 81 ? 12.491 -4.453 -10.546 1.00 93.50 81 ILE A O 1
ATOM 622 N N . GLY A 1 82 ? 12.446 -3.822 -12.709 1.00 93.62 82 GLY A N 1
ATOM 623 C CA . GLY A 1 82 ? 11.471 -2.752 -12.520 1.00 93.62 82 GLY A CA 1
ATOM 624 C C . GLY A 1 82 ? 10.179 -3.277 -11.892 1.00 93.62 82 GLY A C 1
ATOM 625 O O . GLY A 1 82 ? 9.742 -2.755 -10.868 1.00 93.62 82 GLY A O 1
ATOM 626 N N . PHE A 1 83 ? 9.630 -4.370 -12.426 1.00 94.44 83 PHE A N 1
ATOM 627 C CA . PHE A 1 83 ? 8.404 -4.976 -11.919 1.00 94.44 83 PHE A CA 1
ATOM 628 C C . PHE A 1 83 ? 8.546 -5.453 -10.468 1.00 94.44 83 PHE A C 1
ATOM 630 O O . PHE A 1 83 ? 7.683 -5.166 -9.635 1.00 94.44 83 PHE A O 1
ATOM 637 N N . LEU A 1 84 ? 9.647 -6.138 -10.139 1.00 94.81 84 LEU A N 1
ATOM 638 C CA . LEU A 1 84 ? 9.917 -6.609 -8.778 1.00 94.81 84 LEU A CA 1
ATOM 639 C C . LEU A 1 84 ? 10.014 -5.448 -7.783 1.00 94.81 84 LEU A C 1
ATOM 641 O O . LEU A 1 84 ? 9.446 -5.524 -6.693 1.00 94.81 84 LEU A O 1
ATOM 645 N N . LEU A 1 85 ? 10.683 -4.357 -8.166 1.00 92.94 85 LEU A N 1
ATOM 646 C CA . LEU A 1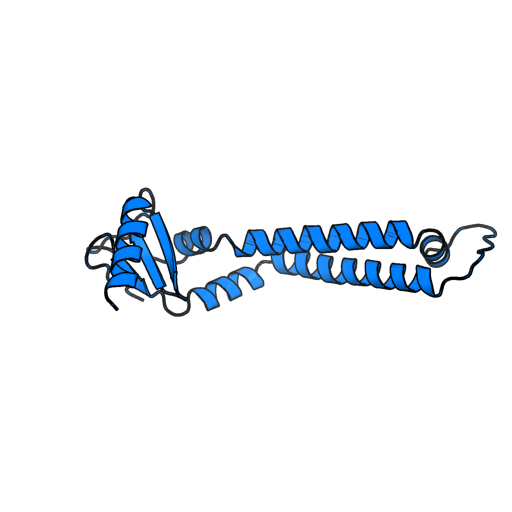 85 ? 10.781 -3.151 -7.343 1.00 92.94 85 LEU A CA 1
ATOM 647 C C . LEU A 1 85 ? 9.416 -2.489 -7.146 1.00 92.94 85 LEU A C 1
ATOM 649 O O . LEU A 1 85 ? 9.066 -2.147 -6.016 1.00 92.94 85 LEU A O 1
ATOM 653 N N . THR A 1 86 ? 8.622 -2.357 -8.212 1.00 93.19 86 THR A N 1
ATOM 654 C CA . THR A 1 86 ? 7.260 -1.813 -8.137 1.00 93.19 86 THR A CA 1
ATOM 655 C C . THR A 1 86 ? 6.403 -2.635 -7.177 1.00 93.19 86 THR A C 1
ATOM 657 O O . THR A 1 86 ? 5.769 -2.080 -6.275 1.00 93.19 86 THR A O 1
ATOM 660 N N . TYR A 1 87 ? 6.409 -3.960 -7.329 1.00 92.88 87 TYR A N 1
ATOM 661 C CA . TYR A 1 87 ? 5.594 -4.858 -6.518 1.00 92.88 87 TYR A CA 1
ATOM 662 C C . TYR A 1 87 ? 6.037 -4.874 -5.050 1.00 92.88 87 TYR A C 1
ATOM 664 O O . TYR A 1 87 ? 5.215 -4.672 -4.154 1.00 92.88 87 TYR A O 1
ATOM 672 N N . GLY A 1 88 ? 7.340 -5.036 -4.796 1.00 90.69 88 GLY A N 1
ATOM 673 C CA . GLY A 1 88 ? 7.901 -5.054 -3.446 1.00 90.69 88 GLY A CA 1
ATOM 674 C C . GLY A 1 88 ? 7.656 -3.748 -2.690 1.00 90.69 88 GLY A C 1
ATOM 675 O O . GLY A 1 88 ? 7.188 -3.766 -1.552 1.00 90.69 88 GLY A O 1
ATOM 676 N N . CYS A 1 89 ? 7.874 -2.599 -3.335 1.00 89.44 89 CYS A N 1
ATOM 677 C CA . CYS A 1 89 ? 7.632 -1.301 -2.701 1.00 89.44 89 CYS A CA 1
ATOM 678 C C . CYS A 1 89 ? 6.137 -1.053 -2.449 1.00 89.44 89 CYS A C 1
ATOM 680 O O . CYS A 1 89 ? 5.772 -0.500 -1.412 1.00 89.44 89 CYS A O 1
ATOM 682 N N . THR A 1 90 ? 5.256 -1.515 -3.341 1.00 87.50 90 THR A N 1
ATOM 683 C CA . THR A 1 90 ? 3.800 -1.431 -3.131 1.00 87.50 90 THR A CA 1
ATOM 684 C C . THR A 1 90 ? 3.364 -2.247 -1.914 1.00 87.50 90 THR A C 1
ATOM 686 O O . THR A 1 90 ? 2.570 -1.766 -1.101 1.00 87.50 90 THR A O 1
ATOM 689 N N . GLN A 1 91 ? 3.920 -3.450 -1.738 1.00 85.75 91 GLN A N 1
ATOM 690 C CA . GLN A 1 91 ? 3.672 -4.271 -0.553 1.00 85.75 91 GLN A CA 1
ATOM 691 C C . GLN A 1 91 ? 4.144 -3.584 0.732 1.00 85.75 91 GLN A C 1
ATOM 693 O O . GLN A 1 91 ? 3.382 -3.519 1.694 1.00 85.75 91 GLN A O 1
ATOM 698 N N . LEU A 1 92 ? 5.345 -2.997 0.741 1.00 80.94 92 LEU A N 1
ATOM 699 C CA . LEU A 1 92 ? 5.859 -2.255 1.900 1.00 80.94 92 LEU A CA 1
ATOM 700 C C . LEU A 1 92 ? 4.961 -1.067 2.275 1.00 80.94 92 LEU A C 1
ATOM 702 O O . LEU A 1 92 ? 4.661 -0.858 3.453 1.00 80.94 92 LEU A O 1
ATOM 706 N N . VAL A 1 93 ? 4.466 -0.316 1.286 1.00 78.88 93 VAL A N 1
ATOM 707 C CA . VAL A 1 93 ? 3.489 0.759 1.524 1.00 78.88 93 VAL A CA 1
ATOM 708 C C . VAL A 1 93 ? 2.187 0.196 2.105 1.00 78.88 93 VAL A C 1
ATOM 710 O O . VAL A 1 93 ? 1.628 0.789 3.024 1.00 78.88 93 VAL A O 1
ATOM 713 N N . SER A 1 94 ? 1.702 -0.945 1.612 1.00 76.88 94 SER A N 1
ATOM 714 C CA . SER A 1 94 ? 0.461 -1.569 2.093 1.00 76.88 94 SER A CA 1
ATOM 715 C C . SER A 1 94 ? 0.571 -2.117 3.518 1.00 76.88 94 SER A C 1
ATOM 717 O O . SER A 1 94 ? -0.343 -1.937 4.325 1.00 76.88 94 SER A O 1
ATOM 719 N N . ILE A 1 95 ? 1.689 -2.761 3.853 1.00 71.50 95 ILE A N 1
ATOM 720 C CA . ILE A 1 95 ? 1.947 -3.284 5.199 1.00 71.50 95 ILE A CA 1
ATOM 721 C C . ILE A 1 95 ? 1.978 -2.123 6.197 1.00 71.50 95 ILE A C 1
ATOM 723 O O . ILE A 1 95 ? 1.276 -2.158 7.206 1.00 71.50 95 ILE A O 1
ATOM 727 N N . ASN A 1 96 ? 2.661 -1.025 5.861 1.00 65.44 96 ASN A N 1
ATOM 728 C CA . ASN A 1 96 ? 2.698 0.150 6.729 1.00 65.44 96 ASN A CA 1
ATOM 729 C C . ASN A 1 96 ? 1.304 0.801 6.918 1.00 65.44 96 ASN A C 1
ATOM 731 O O . ASN A 1 96 ? 1.024 1.325 7.997 1.00 65.44 96 ASN A O 1
ATOM 735 N N . LYS A 1 97 ? 0.402 0.725 5.921 1.00 63.50 97 LYS A N 1
ATOM 736 C CA . LYS A 1 97 ? -1.009 1.173 6.037 1.00 63.50 97 LYS A CA 1
ATOM 737 C C . LYS A 1 97 ? -1.865 0.317 6.975 1.00 63.50 97 LYS A C 1
ATOM 739 O O . LYS A 1 97 ? -2.993 0.700 7.277 1.00 63.50 97 LYS A O 1
ATOM 744 N N . SER A 1 98 ? -1.376 -0.849 7.383 1.00 67.88 98 SER A N 1
ATOM 745 C CA . SER A 1 98 ? -2.142 -1.793 8.197 1.00 67.88 98 SER A CA 1
ATOM 746 C C . SER A 1 98 ? -1.897 -1.608 9.702 1.00 67.88 98 SER A C 1
ATOM 748 O O . SER A 1 98 ? -2.711 -2.056 10.501 1.00 67.88 98 SER A O 1
ATOM 750 N N . TYR A 1 99 ? -0.853 -0.872 10.109 1.00 79.94 99 TYR A N 1
ATOM 751 C CA . TYR A 1 99 ? -0.505 -0.614 11.520 1.00 79.94 99 TYR A CA 1
ATOM 752 C C . TYR A 1 99 ? -1.267 0.568 12.145 1.00 79.94 99 TYR A C 1
ATOM 754 O O . TYR A 1 99 ? -0.690 1.430 12.814 1.00 79.94 99 TYR A O 1
ATOM 762 N N . TRP A 1 100 ? -2.578 0.641 11.926 1.00 85.44 100 TRP A N 1
ATOM 763 C CA . TRP A 1 100 ? -3.410 1.698 12.511 1.00 85.44 100 TRP A CA 1
ATOM 764 C C . TRP A 1 100 ? -3.483 1.603 14.045 1.00 85.44 100 TRP A C 1
ATOM 766 O O . TRP A 1 100 ? -3.633 2.626 14.706 1.00 85.44 100 TRP A O 1
ATOM 776 N N . GLU A 1 101 ? -3.335 0.403 14.614 1.00 84.69 101 GLU A N 1
ATOM 777 C CA . GLU A 1 101 ? -3.379 0.137 16.062 1.00 84.69 101 GLU A CA 1
ATOM 778 C C . GLU A 1 101 ? -2.255 0.871 16.798 1.00 84.69 101 GLU A C 1
ATOM 780 O O . GLU A 1 101 ? -2.494 1.559 17.787 1.00 84.69 101 GLU A O 1
ATOM 785 N N . VAL A 1 102 ? -1.034 0.810 16.258 1.00 82.81 102 VAL A N 1
ATOM 786 C CA . VAL A 1 102 ? 0.132 1.520 16.806 1.00 82.81 102 VAL A CA 1
ATOM 787 C C . VAL A 1 102 ? -0.087 3.031 16.751 1.00 82.81 102 VAL A C 1
ATOM 789 O O . VAL A 1 102 ? 0.199 3.745 17.711 1.00 82.81 102 VAL A O 1
ATOM 792 N N . TYR A 1 103 ? -0.634 3.535 15.640 1.00 85.19 103 TYR A N 1
ATOM 793 C CA . TYR A 1 103 ? -0.983 4.950 15.533 1.00 85.19 103 TYR A CA 1
ATOM 794 C C . TYR A 1 103 ? -2.038 5.346 16.572 1.00 85.19 103 TYR A C 1
ATOM 796 O O . TYR A 1 103 ? -1.879 6.374 17.231 1.00 85.19 103 TYR A O 1
ATOM 804 N N . PHE A 1 104 ? -3.071 4.519 16.746 1.00 86.31 104 PHE A N 1
ATOM 805 C CA . PHE A 1 104 ? -4.140 4.737 17.711 1.00 86.31 104 PHE A CA 1
ATOM 806 C C . PHE A 1 104 ? -3.592 4.848 19.134 1.00 86.31 104 PHE A C 1
ATOM 808 O O . PHE A 1 104 ? -3.843 5.849 19.796 1.00 86.31 104 PHE A O 1
ATOM 815 N N . ILE A 1 105 ? -2.796 3.873 19.577 1.00 83.69 105 ILE A N 1
ATOM 816 C CA . ILE A 1 105 ? -2.230 3.838 20.935 1.00 83.69 105 ILE A CA 1
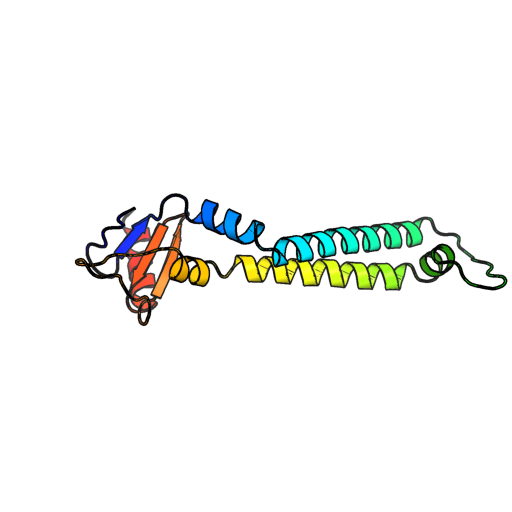ATOM 817 C C . ILE A 1 105 ? -1.372 5.082 21.216 1.00 83.69 105 ILE A C 1
ATOM 819 O O . ILE A 1 105 ? -1.423 5.640 22.310 1.00 83.69 105 ILE A O 1
ATOM 823 N N . ASN A 1 106 ? -0.621 5.554 20.218 1.00 83.31 106 ASN A N 1
ATOM 824 C CA . ASN A 1 106 ? 0.295 6.683 20.385 1.00 83.31 106 ASN A CA 1
ATOM 825 C C . ASN A 1 106 ? -0.376 8.065 20.296 1.00 83.31 106 ASN A C 1
ATOM 827 O O . ASN A 1 106 ? 0.174 9.032 20.818 1.00 83.31 106 ASN A O 1
ATOM 831 N N . HIS A 1 107 ? -1.529 8.186 19.628 1.00 83.25 107 HIS A N 1
ATOM 832 C CA . HIS A 1 107 ? -2.132 9.491 19.304 1.00 83.25 107 HIS A CA 1
ATOM 833 C C . HIS A 1 107 ? -3.552 9.684 19.840 1.00 83.25 107 HIS A C 1
ATOM 835 O O . HIS A 1 107 ? -4.068 10.803 19.804 1.00 83.25 107 HIS A O 1
ATOM 841 N N . VAL A 1 108 ? -4.207 8.626 20.318 1.00 82.12 108 VAL A N 1
ATOM 842 C CA . VAL A 1 108 ? -5.570 8.693 20.844 1.00 82.12 108 VAL A CA 1
ATOM 843 C C . VAL A 1 108 ? -5.545 8.444 22.343 1.00 82.12 108 VAL A C 1
ATOM 845 O O . VAL A 1 108 ? -5.312 7.333 22.813 1.00 82.12 108 VAL A O 1
ATOM 848 N N . GLU A 1 109 ? -5.845 9.490 23.108 1.00 77.75 109 GLU A N 1
ATOM 849 C CA . GLU A 1 109 ? -6.047 9.358 24.545 1.00 77.75 109 GLU A CA 1
ATOM 850 C C . GLU A 1 109 ? -7.481 8.936 24.848 1.00 77.75 109 GLU A C 1
ATOM 852 O O . GLU A 1 109 ? -8.449 9.614 24.494 1.00 77.75 109 GLU A O 1
ATOM 857 N N . VAL A 1 110 ? -7.607 7.806 25.535 1.00 74.81 110 VAL A N 1
ATOM 858 C CA . VAL A 1 110 ? -8.883 7.272 25.996 1.00 74.81 110 VAL A CA 1
ATOM 859 C C . VAL A 1 110 ? -8.935 7.407 27.512 1.00 74.81 110 VAL A C 1
ATOM 861 O O . VAL A 1 110 ? -8.057 6.910 28.210 1.00 74.81 110 VAL A O 1
ATOM 864 N N . ILE A 1 111 ? -9.957 8.095 28.025 1.00 70.88 111 ILE A N 1
ATOM 865 C CA . ILE A 1 111 ? -10.134 8.343 29.462 1.00 70.88 111 ILE A CA 1
ATOM 866 C C . ILE A 1 111 ? -11.269 7.453 29.976 1.00 70.88 111 ILE A C 1
ATOM 868 O O . ILE A 1 111 ? -12.407 7.544 29.509 1.00 70.88 111 ILE A O 1
ATOM 872 N N . TYR A 1 112 ? -10.974 6.611 30.965 1.00 68.12 112 TYR A N 1
ATOM 873 C CA . TYR A 1 112 ? -11.937 5.746 31.641 1.00 68.12 112 TYR A CA 1
ATOM 874 C C . TYR A 1 112 ? -11.935 6.039 33.140 1.00 68.12 112 TYR A C 1
ATOM 876 O O . TYR A 1 112 ? -10.895 6.007 33.784 1.00 68.12 112 TYR A O 1
ATOM 884 N N . LYS A 1 113 ? -13.111 6.346 33.705 1.00 66.31 113 LYS A N 1
ATOM 885 C CA . LYS A 1 113 ? -13.272 6.692 35.133 1.00 66.31 113 LYS A CA 1
ATOM 886 C C . LYS A 1 113 ? -12.320 7.793 35.643 1.00 66.31 113 LYS A C 1
ATOM 888 O O . LYS A 1 113 ? -11.993 7.824 36.821 1.00 66.31 113 LYS A O 1
ATOM 893 N N . GLY A 1 114 ? -11.922 8.718 34.769 1.00 69.31 114 GLY A N 1
ATOM 894 C CA . GLY A 1 114 ? -11.016 9.819 35.113 1.00 69.31 114 GLY A CA 1
ATOM 895 C C . GLY A 1 114 ? -9.529 9.491 34.967 1.00 69.31 114 GLY A C 1
ATOM 896 O O . GLY A 1 114 ? -8.709 10.388 35.124 1.00 69.31 114 GLY A O 1
ATOM 897 N N . GLU A 1 115 ? -9.179 8.259 34.597 1.00 68.44 115 GLU A N 1
ATOM 898 C CA . GLU A 1 115 ? -7.801 7.844 34.342 1.00 68.44 115 GLU A CA 1
ATOM 899 C C . GLU A 1 115 ? -7.571 7.611 32.849 1.00 68.44 115 GLU A C 1
ATOM 901 O O . GLU A 1 115 ? -8.467 7.165 32.123 1.00 68.44 115 GLU A O 1
ATOM 906 N N . LYS A 1 116 ? -6.358 7.915 32.377 1.00 71.56 116 LYS A N 1
ATOM 907 C CA . LYS A 1 116 ? -5.926 7.522 31.036 1.00 71.56 116 LYS A CA 1
ATOM 908 C C . LYS A 1 116 ? -5.853 6.002 31.008 1.00 71.56 116 LYS A C 1
ATOM 910 O O . LYS A 1 116 ? -5.136 5.398 31.801 1.00 71.56 116 LYS A O 1
ATOM 915 N N . LEU A 1 117 ? -6.618 5.397 30.113 1.00 73.06 117 LEU A N 1
ATOM 916 C CA . LEU A 1 117 ? -6.617 3.960 29.954 1.00 73.06 117 LEU A CA 1
ATOM 917 C C . LEU A 1 117 ? -5.289 3.541 29.318 1.00 73.06 117 LEU A C 1
ATOM 919 O O . LEU A 1 117 ? -4.975 3.957 28.202 1.00 73.06 117 LEU A O 1
ATOM 923 N N . ASP A 1 118 ? -4.516 2.737 30.042 1.00 71.38 118 ASP A N 1
ATOM 924 C CA . ASP A 1 118 ? -3.386 2.025 29.459 1.00 71.38 118 ASP A CA 1
ATOM 925 C C . ASP A 1 118 ? -3.936 0.882 28.597 1.00 71.38 118 ASP A C 1
ATOM 927 O O . ASP A 1 118 ? -4.750 0.085 29.064 1.00 71.38 118 ASP A O 1
ATOM 931 N N . PHE A 1 119 ? -3.523 0.821 27.331 1.00 74.00 119 PHE A N 1
ATOM 932 C CA . PHE A 1 119 ? -3.906 -0.254 26.415 1.00 74.00 119 PHE A CA 1
ATOM 933 C C . PHE A 1 119 ? -3.155 -1.561 26.709 1.00 74.00 119 PHE A C 1
ATOM 935 O O . PHE A 1 119 ? -3.518 -2.600 26.159 1.00 74.00 119 PHE A O 1
ATOM 942 N N . ASN A 1 120 ? -2.156 -1.553 27.601 1.00 71.19 120 ASN A N 1
ATOM 943 C CA . ASN A 1 120 ? -1.499 -2.769 28.074 1.00 71.19 120 ASN A CA 1
ATOM 944 C C . ASN A 1 120 ? -2.511 -3.701 28.767 1.00 71.19 120 ASN A C 1
ATOM 946 O O . ASN A 1 120 ? -2.964 -3.449 29.883 1.00 71.19 120 ASN A O 1
ATOM 950 N N . GLY A 1 121 ? -2.862 -4.800 28.094 1.00 73.00 121 GLY A N 1
ATOM 951 C CA . GLY A 1 121 ? -3.835 -5.786 28.580 1.00 73.00 121 GLY A CA 1
ATOM 952 C C . GLY A 1 121 ? -5.268 -5.585 28.076 1.00 73.00 121 GLY A C 1
ATOM 953 O O . GLY A 1 121 ? -6.175 -6.268 28.556 1.00 73.00 121 GLY A O 1
ATOM 954 N N . TYR A 1 122 ? -5.477 -4.684 27.113 1.00 79.56 122 TYR A N 1
ATOM 955 C CA . TYR A 1 122 ? -6.739 -4.543 26.395 1.00 79.56 122 TYR A CA 1
ATOM 956 C C . TYR A 1 122 ? -6.543 -4.764 24.898 1.00 79.56 122 TYR A C 1
ATOM 958 O O . TYR A 1 122 ? -5.563 -4.341 24.298 1.00 79.56 122 TYR A O 1
ATOM 966 N N . GLU A 1 123 ? -7.528 -5.406 24.292 1.00 84.31 123 GLU A N 1
ATOM 967 C CA . GLU A 1 123 ? -7.631 -5.603 22.856 1.00 84.31 123 GLU A CA 1
ATOM 968 C C . GLU A 1 123 ? -8.460 -4.463 22.259 1.00 84.31 123 GLU A C 1
ATOM 970 O O . GLU A 1 123 ? -9.520 -4.105 22.790 1.00 84.31 123 GLU A O 1
ATOM 975 N N . LEU A 1 124 ? -7.992 -3.911 21.141 1.00 85.81 124 LEU A N 1
ATOM 976 C CA . LEU A 1 124 ? -8.648 -2.839 20.402 1.00 85.81 124 LEU A CA 1
ATOM 977 C C . LEU A 1 124 ? -8.990 -3.332 18.998 1.00 85.81 124 LEU A C 1
ATOM 979 O O . LEU A 1 124 ? -8.129 -3.838 18.288 1.00 85.81 124 LEU A O 1
ATOM 983 N N . ARG A 1 125 ? -10.235 -3.131 18.560 1.00 87.19 125 ARG A N 1
ATOM 984 C CA . ARG A 1 125 ? -10.643 -3.459 17.190 1.00 87.19 125 ARG A CA 1
ATOM 985 C C . ARG A 1 125 ? -11.485 -2.356 16.574 1.00 87.19 125 ARG A C 1
ATOM 987 O O . ARG A 1 125 ? -12.462 -1.903 17.166 1.00 87.19 125 ARG A O 1
ATOM 994 N N . MET A 1 126 ? -11.140 -1.970 15.351 1.00 86.06 126 MET A N 1
ATOM 995 C CA . MET A 1 126 ? -12.005 -1.165 14.493 1.00 86.06 126 MET A CA 1
ATOM 996 C C . MET A 1 126 ? -13.028 -2.087 13.820 1.00 86.06 126 MET A C 1
ATOM 998 O O . MET A 1 126 ? -12.640 -3.023 13.126 1.00 86.06 126 MET A O 1
ATOM 1002 N N . TYR A 1 127 ? -14.322 -1.852 14.041 1.00 83.38 127 TYR A N 1
ATOM 1003 C CA . TYR A 1 127 ? -15.397 -2.664 13.440 1.00 83.38 127 TYR A CA 1
ATOM 1004 C C . TYR A 1 127 ? -16.132 -1.936 12.310 1.00 83.38 127 TYR A C 1
ATOM 1006 O O . TYR A 1 127 ? -16.782 -2.570 11.486 1.00 83.38 127 TYR A O 1
ATOM 1014 N N . ASP A 1 128 ? -16.029 -0.610 12.272 1.00 83.12 128 ASP A N 1
ATOM 1015 C CA . ASP A 1 128 ? -16.568 0.255 11.227 1.00 83.12 128 ASP A CA 1
ATOM 1016 C C . ASP A 1 128 ? -15.727 1.543 11.190 1.00 83.12 128 ASP A C 1
ATOM 1018 O O . ASP A 1 128 ? -14.928 1.804 12.096 1.00 83.12 128 ASP A O 1
ATOM 1022 N N . LYS A 1 129 ? -15.883 2.357 10.146 1.00 84.38 129 LYS A N 1
ATOM 1023 C CA . LYS A 1 129 ? -15.138 3.603 9.962 1.00 84.38 129 LYS A CA 1
ATOM 1024 C C . LYS A 1 129 ? -15.239 4.480 11.211 1.00 84.38 129 LYS A C 1
ATOM 1026 O O . LYS A 1 129 ? -16.330 4.890 11.600 1.00 84.38 129 LYS A O 1
ATOM 1031 N N . ASP A 1 130 ? -14.084 4.797 11.796 1.00 84.94 130 ASP A N 1
ATOM 1032 C CA . ASP A 1 130 ? -13.940 5.632 12.996 1.00 84.94 130 ASP A CA 1
ATOM 1033 C C . ASP A 1 130 ? -14.610 5.070 14.266 1.00 84.94 130 ASP A C 1
ATOM 1035 O O . ASP A 1 130 ? -14.653 5.755 15.293 1.00 84.94 130 ASP A O 1
ATOM 1039 N N . LYS A 1 131 ? -15.112 3.829 14.229 1.00 86.44 131 LYS A N 1
ATOM 1040 C CA . LYS A 1 131 ? -15.766 3.169 15.358 1.00 86.44 131 LYS A CA 1
ATOM 1041 C C . LYS A 1 131 ? -14.933 1.998 15.860 1.00 86.44 131 LYS A C 1
ATOM 1043 O O . LYS A 1 131 ? -14.545 1.100 15.111 1.00 86.44 131 LYS A O 1
ATOM 1048 N N . PHE A 1 132 ? -14.726 1.989 17.167 1.00 87.31 132 PHE A N 1
ATOM 1049 C CA . PHE A 1 132 ? -13.818 1.077 17.841 1.00 87.31 132 PHE A CA 1
ATOM 1050 C C . PHE A 1 132 ? -14.518 0.353 18.979 1.00 87.31 132 PHE A C 1
ATOM 1052 O O . PHE A 1 132 ? -15.458 0.873 19.588 1.00 87.31 132 PHE A O 1
ATOM 1059 N N . ILE A 1 133 ? -14.035 -0.850 19.258 1.00 87.12 133 ILE A N 1
ATOM 1060 C CA . ILE A 1 133 ? -14.379 -1.650 20.425 1.00 87.12 133 ILE A CA 1
ATOM 1061 C C . ILE A 1 133 ? -13.098 -1.885 21.208 1.00 87.12 133 ILE A C 1
ATOM 1063 O O . ILE A 1 133 ? -12.068 -2.225 20.626 1.00 87.12 133 ILE A O 1
ATOM 1067 N N . ILE A 1 134 ? -13.192 -1.736 22.524 1.00 85.69 134 ILE A N 1
ATOM 1068 C CA . ILE A 1 134 ? -12.140 -2.128 23.454 1.00 85.69 134 ILE A CA 1
ATOM 1069 C C . ILE A 1 134 ? -12.661 -3.181 24.428 1.00 85.69 134 ILE A C 1
ATOM 1071 O O . ILE A 1 134 ? -13.755 -3.026 24.980 1.00 85.69 134 ILE A O 1
ATOM 1075 N N . ALA A 1 135 ? -11.889 -4.248 24.633 1.00 84.19 135 ALA A N 1
ATOM 1076 C CA . ALA A 1 135 ? -12.204 -5.342 25.554 1.00 84.19 135 ALA A CA 1
ATOM 1077 C C . ALA A 1 135 ? -10.936 -5.900 26.217 1.00 84.19 135 ALA A C 1
ATOM 1079 O O . ALA A 1 135 ? -9.833 -5.546 25.827 1.00 84.19 135 ALA A O 1
ATOM 1080 N N . LYS A 1 136 ? -11.065 -6.783 27.217 1.00 82.12 136 LYS A N 1
ATOM 1081 C CA . LYS A 1 136 ? -9.893 -7.407 27.868 1.00 82.12 136 LYS A CA 1
ATOM 1082 C C . LYS A 1 136 ? -9.264 -8.536 27.052 1.00 82.12 136 LYS A C 1
ATOM 1084 O O . LYS A 1 136 ? -8.133 -8.921 27.310 1.00 82.12 136 LYS A O 1
ATOM 1089 N N . ASN A 1 137 ? -10.019 -9.131 26.133 1.00 82.81 137 ASN A N 1
ATOM 1090 C CA . ASN A 1 137 ? -9.545 -10.217 25.285 1.00 82.81 137 ASN A CA 1
ATOM 1091 C C . ASN A 1 137 ? -10.344 -10.281 23.974 1.00 82.81 137 ASN A C 1
ATOM 1093 O O . ASN A 1 137 ? -11.438 -9.720 23.861 1.00 82.81 137 ASN A O 1
ATOM 1097 N N . ASN A 1 138 ? -9.801 -11.002 22.991 1.00 82.31 138 ASN A N 1
ATOM 1098 C CA . ASN A 1 138 ? -10.405 -11.133 21.664 1.00 82.31 138 ASN A CA 1
ATOM 1099 C C . ASN A 1 138 ? -11.763 -11.852 21.683 1.00 82.31 138 ASN A C 1
ATOM 1101 O O . ASN A 1 138 ? -12.611 -11.581 20.833 1.00 82.31 138 ASN A O 1
ATOM 1105 N N . GLN A 1 139 ? -12.000 -12.729 22.660 1.00 83.94 139 GLN A N 1
ATOM 1106 C CA . GLN A 1 139 ? -13.266 -13.449 22.781 1.00 83.94 139 GLN A CA 1
ATOM 1107 C C . GLN A 1 139 ? -14.413 -12.502 23.154 1.00 83.94 139 GLN A C 1
ATOM 1109 O O . GLN A 1 139 ? -15.431 -12.485 22.472 1.00 83.94 139 GLN A O 1
ATOM 1114 N N . GLN A 1 140 ? -14.191 -11.600 24.115 1.00 81.69 140 GLN A N 1
ATOM 1115 C CA . GLN A 1 140 ? -15.146 -10.546 24.465 1.00 81.69 140 GLN A CA 1
ATOM 1116 C C . GLN A 1 140 ? -15.436 -9.600 23.293 1.00 81.69 140 GLN A C 1
ATOM 1118 O O . GLN A 1 140 ? -16.568 -9.147 23.157 1.00 81.69 140 GLN A O 1
ATOM 1123 N N . ILE A 1 141 ? -14.448 -9.303 22.437 1.00 82.62 141 ILE A N 1
ATOM 1124 C CA . ILE A 1 141 ? -14.683 -8.511 21.217 1.00 82.62 141 ILE A CA 1
ATOM 1125 C C . ILE A 1 141 ? -15.611 -9.263 20.264 1.00 82.62 141 ILE A C 1
ATOM 1127 O O . ILE A 1 141 ? -16.576 -8.684 19.769 1.00 82.62 141 ILE A O 1
ATOM 1131 N N . ASN A 1 142 ? -15.327 -10.539 20.002 1.00 83.62 142 ASN A N 1
ATOM 1132 C CA . ASN A 1 142 ? -16.112 -11.348 19.073 1.00 83.62 142 ASN A CA 1
ATOM 1133 C C . ASN A 1 142 ? -17.555 -11.524 19.559 1.00 83.62 142 ASN A C 1
ATOM 1135 O O . ASN A 1 142 ? -18.481 -11.320 18.776 1.00 83.62 142 ASN A O 1
ATOM 1139 N N . ASP A 1 143 ? -17.745 -11.813 20.847 1.00 83.25 143 ASP A N 1
ATOM 1140 C CA . ASP A 1 143 ? -19.069 -11.952 21.459 1.00 83.25 143 ASP A CA 1
ATOM 1141 C C . ASP A 1 143 ? -19.858 -10.636 21.369 1.00 83.25 143 ASP A C 1
ATOM 1143 O O . ASP A 1 143 ? -21.042 -10.629 21.030 1.00 83.25 143 ASP A O 1
ATOM 1147 N N . PHE A 1 144 ? -19.191 -9.499 21.598 1.00 80.69 144 PHE A N 1
ATOM 1148 C CA . PHE A 1 144 ? -19.810 -8.178 21.500 1.00 80.69 144 PHE A CA 1
ATOM 1149 C C . PHE A 1 144 ? -20.185 -7.808 20.055 1.00 80.69 144 PHE A C 1
ATOM 1151 O O . PHE A 1 144 ? -21.249 -7.236 19.821 1.00 80.69 144 PHE A O 1
ATOM 1158 N N . ILE A 1 145 ? -19.351 -8.163 19.070 1.00 79.44 145 ILE A N 1
ATOM 1159 C CA . ILE A 1 145 ? -19.658 -7.984 17.640 1.00 79.44 145 ILE A CA 1
ATOM 1160 C C . ILE A 1 145 ? -20.827 -8.880 17.220 1.00 79.44 145 ILE A C 1
ATOM 1162 O O . ILE A 1 145 ? -21.722 -8.428 16.509 1.00 79.44 145 ILE A O 1
ATOM 1166 N N . PHE A 1 146 ? -20.855 -10.133 17.677 1.00 81.81 146 PHE A N 1
ATOM 1167 C CA . PHE A 1 146 ? -21.957 -11.050 17.402 1.00 81.81 146 PHE A CA 1
ATOM 1168 C C . PHE A 1 146 ? -23.281 -10.512 17.954 1.00 81.81 146 PHE A C 1
ATOM 1170 O O . PHE A 1 146 ? -24.290 -10.528 17.257 1.00 81.81 146 PHE A O 1
ATOM 1177 N N . GLN A 1 147 ? -23.282 -9.968 19.173 1.00 81.69 147 GLN A N 1
ATOM 1178 C CA . GLN A 1 147 ? -24.466 -9.310 19.731 1.00 81.69 147 GLN A CA 1
ATOM 1179 C C . GLN A 1 147 ? -24.869 -8.066 18.932 1.00 81.69 147 GLN A C 1
ATOM 1181 O O . GLN A 1 147 ? -26.050 -7.883 18.662 1.00 81.69 147 GLN A O 1
ATOM 1186 N N . LEU A 1 148 ? -23.909 -7.235 18.512 1.00 76.12 148 LEU A N 1
ATOM 1187 C CA . LEU A 1 148 ? -24.176 -6.051 17.686 1.00 76.12 148 LEU A CA 1
ATOM 1188 C C . LEU A 1 148 ? -24.850 -6.399 16.354 1.00 76.12 148 LEU A C 1
ATOM 1190 O O . LEU A 1 148 ? -25.773 -5.697 15.954 1.00 76.12 148 LEU A O 1
ATOM 1194 N N . ASN A 1 149 ? -24.408 -7.469 15.695 1.00 77.62 149 ASN A N 1
ATOM 1195 C CA . ASN A 1 149 ? -24.935 -7.888 14.394 1.00 77.62 149 ASN A CA 1
ATOM 1196 C C . ASN A 1 149 ? -26.296 -8.596 14.480 1.00 77.62 149 ASN A C 1
ATOM 1198 O O . ASN A 1 149 ? -26.997 -8.667 13.480 1.00 77.62 149 ASN A O 1
ATOM 1202 N N . ASN A 1 150 ? -26.657 -9.130 15.650 1.00 77.06 150 ASN A N 1
ATOM 1203 C CA . ASN A 1 150 ? -27.932 -9.821 15.876 1.00 77.06 150 ASN A CA 1
ATOM 1204 C C . ASN A 1 150 ? -28.966 -8.964 16.630 1.00 77.06 150 ASN A C 1
ATOM 1206 O O . ASN A 1 150 ? -30.074 -9.426 16.886 1.00 77.06 150 ASN A O 1
ATOM 1210 N N . ALA A 1 151 ? -28.605 -7.741 17.029 1.00 63.81 151 ALA A N 1
ATOM 1211 C CA . ALA A 1 151 ? -29.492 -6.787 17.703 1.00 63.81 151 ALA A CA 1
ATOM 1212 C C . ALA A 1 151 ? -30.170 -5.794 16.734 1.00 63.81 151 ALA A C 1
ATOM 1214 O O . ALA A 1 151 ? -30.816 -4.844 17.184 1.00 63.81 151 ALA A O 1
ATOM 1215 N N . SER A 1 152 ? -29.991 -5.996 15.426 1.00 51.41 152 SER A N 1
ATOM 1216 C CA . SER A 1 152 ? -30.649 -5.292 14.316 1.00 51.41 152 SER A CA 1
ATOM 1217 C C . SER A 1 152 ? -31.765 -6.135 13.721 1.00 51.41 152 SER A C 1
ATOM 1219 O O . SER A 1 152 ? -32.818 -5.550 13.397 1.00 51.41 152 SER A O 1
#

Foldseek 3Di:
DAFEAPDPQGKTF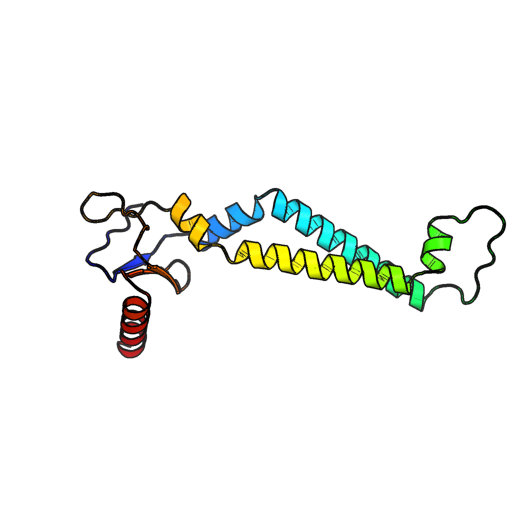DPCLLVVLVVVLCPDPLLVVLVVQLVVLVVQLVVLVVLVVPPDPDDDDDPDADPVNVSNVPSPVSNVVSVVSNVVSVVVSVVSSVVSVVVCQVPPFHAYPNDGDRCVQWDWDDPDVRMITIHNDPVSVVVVVVCVVVVD